Protein AF-B9SC92-F1 (afdb_monomer_li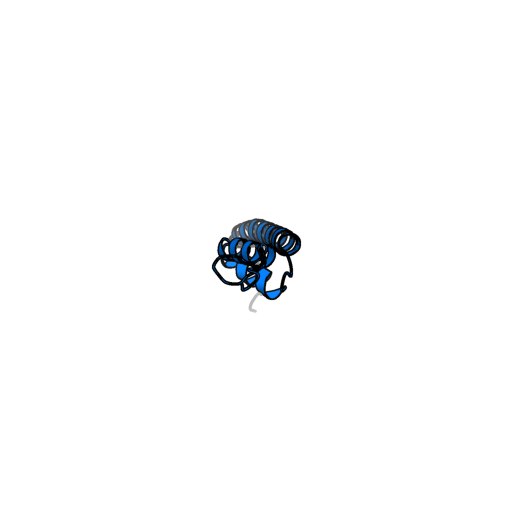te)

Radius of gyration: 23.11 Å; chains: 1; bounding box: 57×45×62 Å

pLDDT: mean 83.01, std 14.82, range [44.47, 98.06]

Foldseek 3Di:
DPPDDPQADPVRDGPFVVVQVVVLVPDDPQQSVVLVVVPDPGDVSSVVSSVVSVVVVVVVVVVVVVVVDDDPDDDDDDDDD

Structure (mmCIF, N/CA/C/O backbone):
data_AF-B9SC92-F1
#
_entry.id   AF-B9SC92-F1
#
loop_
_atom_site.group_PDB
_atom_site.id
_atom_site.type_symbol
_atom_site.label_atom_id
_atom_site.label_alt_id
_atom_site.label_comp_id
_atom_site.label_asym_id
_atom_site.label_entity_id
_atom_site.label_seq_id
_atom_site.pdbx_PDB_ins_code
_atom_site.Cartn_x
_atom_site.Cartn_y
_atom_site.Cartn_z
_atom_site.occupancy
_atom_site.B_iso_or_equiv
_atom_site.auth_seq_id
_atom_site.auth_comp_id
_atom_site.auth_asym_id
_atom_site.auth_atom_id
_atom_site.pdbx_PDB_model_num
ATOM 1 N N . MET A 1 1 ? -19.187 11.974 32.772 1.00 44.47 1 MET A N 1
ATOM 2 C CA . MET A 1 1 ? -19.356 12.121 31.314 1.00 44.47 1 MET A CA 1
ATOM 3 C C . MET A 1 1 ? -17.998 11.823 30.714 1.00 44.47 1 MET A C 1
ATOM 5 O O . MET A 1 1 ? -17.082 12.596 30.961 1.00 44.47 1 MET A O 1
ATOM 9 N N . ALA A 1 2 ? -17.811 10.645 30.114 1.00 54.50 2 ALA A N 1
ATOM 10 C CA . ALA A 1 2 ? -16.565 10.361 29.409 1.00 54.50 2 ALA A CA 1
ATOM 11 C C . ALA A 1 2 ? -16.466 11.372 28.259 1.00 54.50 2 ALA A C 1
ATOM 13 O O . ALA A 1 2 ? -17.421 11.528 27.499 1.00 54.50 2 ALA A O 1
ATOM 14 N N . TYR A 1 3 ? -15.383 12.144 28.223 1.00 60.41 3 TYR A N 1
ATOM 15 C CA . TYR A 1 3 ? -15.084 13.007 27.089 1.00 60.41 3 TYR A CA 1
ATOM 16 C C . TYR A 1 3 ? -14.634 12.083 25.959 1.00 60.41 3 TYR A C 1
ATOM 18 O O . TYR A 1 3 ? -13.493 11.631 25.959 1.00 60.41 3 TYR A O 1
ATOM 26 N N . GLU A 1 4 ? -15.546 11.746 25.052 1.00 62.53 4 GLU A N 1
ATOM 27 C CA . GLU A 1 4 ? -15.177 11.121 23.784 1.00 62.53 4 GLU A CA 1
ATOM 28 C C . GLU A 1 4 ? -14.333 12.145 23.007 1.00 62.53 4 GLU A C 1
ATOM 30 O O . GLU A 1 4 ? -14.797 13.256 22.731 1.00 62.53 4 GLU A O 1
ATOM 35 N N . ASP A 1 5 ? -13.068 11.817 22.734 1.00 64.81 5 ASP A N 1
ATOM 36 C CA . ASP A 1 5 ? -12.175 12.669 21.949 1.00 64.81 5 ASP A CA 1
ATOM 37 C C . ASP A 1 5 ? -12.708 12.734 20.505 1.00 64.81 5 ASP A C 1
ATOM 39 O O . ASP A 1 5 ? -12.818 11.694 19.851 1.00 64.81 5 ASP A O 1
ATOM 43 N N . PRO A 1 6 ? -13.033 13.929 19.976 1.00 66.69 6 PRO A N 1
ATOM 44 C CA . PRO A 1 6 ? -13.641 14.087 18.654 1.00 66.69 6 PRO A CA 1
ATOM 45 C C . PRO A 1 6 ? -12.742 13.630 17.492 1.00 66.69 6 PRO A C 1
ATOM 47 O O . PRO A 1 6 ? -13.181 13.646 16.342 1.00 66.69 6 PRO A O 1
ATOM 50 N N . THR A 1 7 ? -11.489 13.254 17.759 1.00 66.75 7 THR A N 1
ATOM 51 C CA . THR A 1 7 ? -10.552 12.728 16.758 1.00 66.75 7 THR A CA 1
ATOM 52 C C . THR A 1 7 ? -10.567 11.204 16.628 1.00 66.75 7 THR A C 1
ATOM 54 O O . THR A 1 7 ? -9.971 10.686 15.677 1.00 66.75 7 THR A O 1
ATOM 57 N N . ILE A 1 8 ? -11.234 10.499 17.550 1.00 67.19 8 ILE A N 1
ATOM 58 C CA . ILE A 1 8 ? -11.276 9.037 17.628 1.00 67.19 8 ILE A CA 1
ATOM 59 C C . ILE A 1 8 ? -12.523 8.507 16.904 1.00 67.19 8 ILE A C 1
ATOM 61 O O . ILE A 1 8 ? -13.646 8.940 17.156 1.00 67.19 8 ILE A O 1
ATOM 65 N N . ASP A 1 9 ? -12.323 7.579 15.970 1.00 70.12 9 ASP A N 1
ATOM 66 C CA . ASP A 1 9 ? -13.367 6.992 15.133 1.00 70.12 9 ASP A CA 1
ATOM 67 C C . ASP A 1 9 ? -14.028 5.746 15.761 1.00 70.12 9 ASP A C 1
ATOM 69 O O . ASP A 1 9 ? -13.688 5.303 16.860 1.00 70.12 9 ASP A O 1
ATOM 73 N N . PHE A 1 10 ? -14.961 5.125 15.025 1.00 63.78 10 PHE A N 1
ATOM 74 C CA . PHE A 1 10 ? -15.717 3.934 15.449 1.00 63.78 10 PHE A CA 1
ATOM 75 C C . PHE A 1 10 ? -14.862 2.706 15.827 1.00 63.78 10 PHE A C 1
ATOM 77 O O . PHE A 1 10 ? -15.419 1.709 16.288 1.00 63.78 10 PHE A O 1
ATOM 84 N N . LYS A 1 11 ? -13.537 2.728 15.633 1.00 67.44 11 LYS A N 1
ATOM 85 C CA . LYS A 1 11 ? -12.632 1.634 16.015 1.00 67.44 11 LYS A CA 1
ATOM 86 C C . LYS A 1 11 ? -11.648 2.003 17.120 1.00 67.44 11 LYS A C 1
ATOM 88 O O . LYS A 1 11 ? -10.799 1.176 17.449 1.00 67.44 11 LYS A O 1
ATOM 93 N N . GLY A 1 12 ? -11.757 3.195 17.703 1.00 78.00 12 GLY A N 1
ATOM 94 C CA . GLY A 1 12 ? -10.785 3.663 18.685 1.00 78.00 12 GLY A CA 1
ATOM 95 C C . GLY A 1 12 ? -9.469 4.120 18.051 1.00 78.00 12 GLY A C 1
ATOM 96 O O . GLY A 1 12 ? -8.476 4.231 18.764 1.00 78.00 12 GLY A O 1
ATOM 97 N N . LEU A 1 13 ? -9.437 4.348 16.730 1.00 80.69 13 LEU A N 1
ATOM 98 C CA . LEU A 1 13 ? -8.278 4.901 16.035 1.00 80.69 13 LEU A CA 1
ATOM 99 C C . LEU A 1 13 ? -8.471 6.397 15.825 1.00 80.69 13 LEU A C 1
ATOM 101 O O . LEU A 1 13 ? -9.584 6.882 15.633 1.00 80.69 13 LEU A O 1
ATOM 105 N N . THR A 1 14 ? -7.370 7.137 15.781 1.00 89.00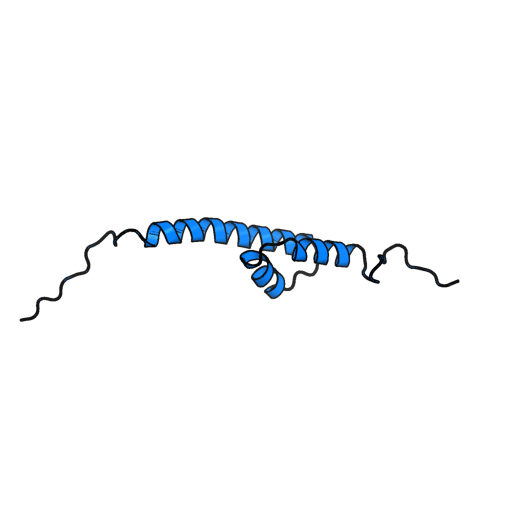 14 THR A N 1
ATOM 106 C CA . THR A 1 14 ? -7.431 8.519 15.308 1.00 89.00 14 THR A CA 1
ATOM 107 C C . THR A 1 14 ? -7.795 8.548 13.821 1.00 89.00 14 THR A C 1
ATOM 109 O O . THR A 1 14 ? -7.442 7.648 13.050 1.00 89.00 14 THR A O 1
ATOM 112 N N . GLN A 1 15 ? -8.430 9.631 13.367 1.00 86.75 15 GLN A N 1
ATOM 113 C CA . GLN A 1 15 ? -8.735 9.845 11.945 1.00 86.75 15 GLN A CA 1
ATOM 114 C C . GLN A 1 15 ? -7.510 9.637 11.029 1.00 86.75 15 GLN A C 1
ATOM 116 O O . GLN A 1 15 ? -7.641 9.141 9.904 1.00 86.75 15 GLN A O 1
ATOM 121 N N . ALA A 1 16 ? -6.313 10.008 11.495 1.00 87.94 16 ALA A N 1
ATOM 122 C CA . ALA A 1 16 ? -5.066 9.846 10.752 1.00 87.94 16 ALA A CA 1
ATOM 123 C C . ALA A 1 16 ? -4.684 8.367 10.578 1.00 87.94 16 ALA A C 1
ATOM 125 O O . ALA A 1 16 ? -4.360 7.940 9.465 1.00 87.94 16 ALA A O 1
ATOM 126 N N . GLU A 1 17 ? -4.765 7.576 11.647 1.00 90.19 17 GLU A N 1
ATOM 127 C CA . GLU A 1 17 ? -4.460 6.145 11.614 1.00 90.19 17 GLU A CA 1
ATOM 128 C C . GLU A 1 17 ? -5.510 5.360 10.824 1.00 90.19 17 GLU A C 1
ATOM 130 O O . GLU A 1 17 ? -5.157 4.453 10.062 1.00 90.19 17 GLU A O 1
ATOM 135 N N . TYR A 1 18 ? -6.789 5.737 10.934 1.00 91.00 18 TYR A N 1
ATOM 136 C CA . TYR A 1 18 ? -7.857 5.168 10.115 1.00 91.00 18 TYR A CA 1
ATOM 137 C C . TYR A 1 18 ? -7.622 5.437 8.628 1.00 91.00 18 TYR A C 1
ATOM 139 O O . TYR A 1 18 ? -7.656 4.514 7.813 1.00 91.00 18 TYR A O 1
ATOM 147 N N . SER A 1 19 ? -7.313 6.686 8.269 1.00 91.62 19 SER A N 1
ATOM 148 C CA . SER A 1 19 ? -7.049 7.080 6.879 1.00 91.62 19 SER A CA 1
ATOM 149 C C . SER A 1 19 ? -5.841 6.342 6.302 1.00 91.62 19 SER A C 1
ATOM 151 O O . SER A 1 19 ? -5.894 5.854 5.172 1.00 91.62 19 SER A O 1
ATOM 153 N N . LEU A 1 20 ? -4.768 6.200 7.086 1.00 95.12 20 LEU A N 1
ATOM 154 C CA . LEU A 1 20 ? -3.593 5.420 6.704 1.00 95.12 20 LEU A CA 1
ATOM 155 C C . LEU A 1 20 ? -3.937 3.935 6.521 1.00 95.12 20 LEU A C 1
ATOM 157 O O . LEU A 1 20 ? -3.576 3.340 5.506 1.00 95.12 20 LEU A O 1
ATOM 161 N N . SER A 1 21 ? -4.670 3.342 7.463 1.00 93.56 21 SER A N 1
ATOM 162 C CA . SER A 1 21 ? -5.077 1.933 7.411 1.00 93.56 21 SER A CA 1
ATOM 163 C C . SER A 1 21 ? -5.992 1.640 6.222 1.00 93.56 21 SER A C 1
ATOM 165 O O . SER A 1 21 ? -5.820 0.624 5.547 1.00 93.56 21 SER A O 1
ATOM 167 N N . CYS A 1 22 ? -6.930 2.543 5.935 1.00 94.00 22 CYS A N 1
ATOM 168 C CA . CYS A 1 22 ? -7.833 2.469 4.791 1.00 94.00 22 CYS A CA 1
ATOM 169 C C . CYS A 1 22 ? -7.070 2.594 3.464 1.00 94.00 22 CYS A C 1
ATOM 171 O O . CYS A 1 22 ? -7.263 1.793 2.551 1.00 94.00 22 CYS A O 1
ATOM 173 N N . PHE A 1 23 ? -6.128 3.538 3.374 1.00 96.69 23 PHE A N 1
ATOM 174 C CA . PHE A 1 23 ? -5.264 3.656 2.202 1.00 96.69 23 PHE A CA 1
ATOM 175 C C . PHE A 1 23 ? -4.445 2.383 1.979 1.00 96.69 23 PHE A C 1
ATOM 177 O O . PHE A 1 23 ? -4.460 1.825 0.884 1.00 96.69 23 PHE A O 1
ATOM 184 N N . LEU A 1 24 ? -3.770 1.889 3.024 1.00 96.38 24 LEU A N 1
ATOM 185 C CA . LEU A 1 24 ? -2.958 0.680 2.940 1.00 96.38 24 LEU A CA 1
ATOM 186 C C . LEU A 1 24 ? -3.801 -0.532 2.550 1.00 96.38 24 LEU A C 1
ATOM 188 O O . LEU A 1 24 ? -3.341 -1.316 1.726 1.00 96.38 24 LEU A O 1
ATOM 192 N N . SER A 1 25 ? -5.012 -0.698 3.094 1.00 95.31 25 SER A N 1
ATOM 193 C CA . SER A 1 25 ? -5.879 -1.844 2.790 1.00 95.31 25 SER A CA 1
ATOM 194 C C . SER A 1 25 ? -6.322 -1.878 1.322 1.00 95.31 25 SER A C 1
ATOM 196 O O . SER A 1 25 ? -6.374 -2.969 0.748 1.00 95.31 25 SER A O 1
ATOM 198 N N . GLY A 1 26 ? -6.525 -0.713 0.698 1.00 95.75 26 GLY A N 1
ATOM 199 C CA . GLY A 1 26 ? -6.891 -0.572 -0.714 1.00 95.75 26 GLY A CA 1
ATOM 200 C C . GLY A 1 26 ? -5.761 -0.821 -1.724 1.00 95.75 26 GLY A C 1
ATOM 201 O O . GLY A 1 26 ? -6.024 -0.902 -2.924 1.00 95.75 26 GLY A O 1
ATOM 202 N N . LEU A 1 27 ? -4.505 -0.958 -1.284 1.00 97.06 27 LEU A N 1
ATOM 203 C CA . LEU A 1 27 ? -3.377 -1.229 -2.182 1.00 97.06 27 LEU A CA 1
ATOM 204 C C . LEU A 1 27 ? -3.358 -2.689 -2.664 1.00 97.06 27 LEU A C 1
ATOM 206 O O . LEU A 1 27 ? -3.625 -3.618 -1.897 1.00 97.06 27 LEU A O 1
ATOM 210 N N . LYS A 1 28 ? -2.938 -2.886 -3.922 1.00 95.50 28 LYS A N 1
ATOM 211 C CA . LYS A 1 28 ? -2.577 -4.204 -4.478 1.00 95.50 28 LYS A CA 1
ATOM 212 C C . LYS A 1 28 ? -1.447 -4.821 -3.658 1.00 95.50 28 LYS A C 1
ATOM 214 O O . LYS A 1 28 ? -0.536 -4.096 -3.267 1.00 95.50 28 LYS A O 1
ATOM 219 N N . ASP A 1 29 ? -1.437 -6.137 -3.474 1.00 95.19 29 ASP A N 1
ATOM 220 C CA . ASP A 1 29 ? -0.453 -6.795 -2.600 1.00 95.19 29 ASP A CA 1
ATOM 221 C C . ASP A 1 29 ? 1.003 -6.591 -3.048 1.00 95.19 29 ASP A C 1
ATOM 223 O O . ASP A 1 29 ? 1.863 -6.325 -2.208 1.00 95.19 29 ASP A O 1
ATOM 227 N N . GLU A 1 30 ? 1.254 -6.577 -4.365 1.00 94.81 30 GLU A N 1
ATOM 228 C CA . GLU A 1 30 ? 2.566 -6.264 -4.965 1.00 94.81 30 GLU A CA 1
ATOM 229 C C . GLU A 1 30 ? 3.124 -4.895 -4.522 1.00 94.81 30 GLU A C 1
ATOM 231 O O . GLU A 1 30 ? 4.334 -4.698 -4.509 1.00 94.81 30 GLU A O 1
ATOM 236 N N . ILE A 1 31 ? 2.250 -3.951 -4.152 1.00 96.69 31 ILE A N 1
ATOM 237 C CA . ILE A 1 31 ? 2.606 -2.607 -3.672 1.00 96.69 31 ILE A CA 1
ATOM 238 C C . ILE A 1 31 ? 2.478 -2.527 -2.143 1.00 96.69 31 ILE A C 1
ATOM 240 O O . ILE A 1 31 ? 3.329 -1.951 -1.471 1.00 96.69 31 ILE A O 1
ATOM 244 N N . LYS A 1 32 ? 1.429 -3.119 -1.568 1.00 97.00 32 LYS A N 1
ATOM 245 C CA . LYS A 1 32 ? 1.118 -3.084 -0.133 1.00 97.00 32 LYS A CA 1
ATOM 246 C C . LYS A 1 32 ? 2.248 -3.668 0.706 1.00 97.00 32 LYS A C 1
ATOM 248 O O . LYS A 1 32 ? 2.634 -3.053 1.694 1.00 97.00 32 LYS A O 1
ATOM 253 N N . ILE A 1 33 ? 2.766 -4.841 0.332 1.00 96.56 33 ILE A N 1
ATOM 254 C CA . ILE A 1 33 ? 3.824 -5.531 1.082 1.00 96.56 33 ILE A CA 1
ATOM 255 C C . ILE A 1 33 ? 5.075 -4.645 1.212 1.00 96.56 33 ILE A C 1
ATOM 257 O O . ILE A 1 33 ? 5.445 -4.344 2.349 1.00 96.56 33 ILE A O 1
ATOM 261 N N . PRO A 1 34 ? 5.694 -4.150 0.117 1.00 96.44 34 PRO A N 1
ATOM 262 C CA . PRO A 1 34 ? 6.884 -3.311 0.235 1.00 96.44 34 PRO A CA 1
ATOM 263 C C . PRO A 1 34 ? 6.598 -1.973 0.924 1.00 96.44 34 PRO A C 1
ATOM 265 O O . PRO A 1 34 ? 7.424 -1.511 1.706 1.00 96.44 34 PRO A O 1
ATOM 268 N N . VAL A 1 35 ? 5.423 -1.367 0.711 1.00 97.38 35 VAL A N 1
ATOM 269 C CA . VAL A 1 35 ? 5.042 -0.141 1.431 1.00 97.38 35 VAL A CA 1
ATOM 270 C C . VAL A 1 35 ? 4.974 -0.397 2.940 1.00 97.38 35 VAL A C 1
ATOM 272 O O . VAL A 1 35 ? 5.543 0.378 3.699 1.00 97.38 35 VAL A O 1
ATOM 275 N N . LYS A 1 36 ? 4.354 -1.494 3.396 1.00 96.06 36 LYS A N 1
ATOM 276 C CA . LYS A 1 36 ? 4.288 -1.841 4.827 1.00 96.06 36 LYS A CA 1
ATOM 277 C C . LYS A 1 36 ? 5.659 -2.154 5.427 1.00 96.06 36 LYS A C 1
ATOM 279 O O . LYS A 1 36 ? 5.902 -1.780 6.568 1.00 96.06 36 LYS A O 1
ATOM 284 N N . MET A 1 37 ? 6.555 -2.798 4.677 1.00 96.75 37 MET A N 1
ATOM 285 C CA . MET A 1 37 ? 7.923 -3.088 5.136 1.00 96.75 37 MET A CA 1
ATOM 286 C C . MET A 1 37 ? 8.736 -1.821 5.427 1.00 96.75 37 MET A C 1
ATOM 288 O O . MET A 1 37 ? 9.620 -1.843 6.276 1.00 96.75 37 MET A O 1
ATOM 292 N N . LEU A 1 38 ? 8.424 -0.719 4.744 1.00 96.19 38 LEU A N 1
ATOM 293 C CA . LEU A 1 38 ? 9.061 0.583 4.948 1.00 96.19 38 LEU A CA 1
ATOM 294 C C . LEU A 1 38 ? 8.420 1.403 6.080 1.00 96.19 38 LEU A C 1
ATOM 296 O O . LEU A 1 38 ? 8.872 2.510 6.354 1.00 96.19 38 LEU A O 1
ATOM 300 N N . ASN A 1 39 ? 7.392 0.856 6.736 1.00 94.75 39 ASN A N 1
ATOM 301 C CA . ASN A 1 39 ? 6.750 1.397 7.933 1.00 94.75 39 ASN A CA 1
ATOM 302 C C . ASN A 1 39 ? 6.362 2.894 7.840 1.00 94.75 39 ASN A C 1
ATOM 304 O O . ASN A 1 39 ? 6.875 3.717 8.604 1.00 94.75 39 ASN A O 1
ATOM 308 N N . PRO A 1 40 ? 5.476 3.284 6.902 1.00 95.94 40 PRO A N 1
ATOM 309 C CA . PRO A 1 40 ? 5.028 4.666 6.774 1.00 95.94 40 PRO A CA 1
ATOM 310 C C . PRO A 1 40 ? 4.227 5.098 8.004 1.00 95.94 40 PRO A C 1
ATOM 312 O O . PRO A 1 40 ? 3.293 4.414 8.411 1.00 95.94 40 PRO A O 1
ATOM 315 N N . ASN A 1 41 ? 4.542 6.277 8.541 1.00 94.00 41 ASN A N 1
ATOM 316 C CA . ASN A 1 41 ? 3.891 6.800 9.751 1.00 94.00 41 ASN A CA 1
ATOM 317 C C . ASN A 1 41 ? 2.703 7.727 9.456 1.00 94.00 41 ASN A C 1
ATOM 319 O O . ASN A 1 41 ? 1.998 8.155 10.363 1.00 94.00 41 ASN A O 1
ATOM 323 N N . ASN A 1 42 ? 2.494 8.092 8.191 1.00 95.25 42 ASN A N 1
ATOM 324 C CA . ASN A 1 42 ? 1.384 8.939 7.773 1.00 95.25 42 ASN A CA 1
ATOM 325 C C . ASN A 1 42 ? 0.998 8.678 6.314 1.00 95.25 42 ASN A C 1
ATOM 327 O O . ASN A 1 42 ? 1.716 8.023 5.551 1.00 95.25 42 ASN A O 1
ATOM 331 N N . LEU A 1 43 ? -0.153 9.226 5.926 1.00 95.75 43 LEU A N 1
ATOM 332 C CA . LEU A 1 43 ? -0.737 9.026 4.604 1.00 95.75 43 LEU A CA 1
ATOM 333 C C . LEU A 1 43 ? 0.165 9.536 3.470 1.00 95.75 43 LEU A C 1
ATOM 335 O O . LEU A 1 43 ? 0.260 8.894 2.427 1.00 95.75 43 LEU A O 1
ATOM 339 N N . GLN A 1 44 ? 0.858 10.659 3.674 1.00 96.94 44 GLN A N 1
ATOM 340 C CA . GLN A 1 44 ? 1.736 11.243 2.659 1.00 96.94 44 GLN A CA 1
ATOM 341 C C . GLN A 1 44 ? 2.926 10.326 2.350 1.00 96.94 44 GLN A C 1
ATOM 343 O O . GLN A 1 44 ? 3.229 10.084 1.181 1.00 96.94 44 GLN A O 1
ATOM 348 N N . GLN A 1 45 ? 3.567 9.773 3.385 1.00 97.62 45 GLN A N 1
ATOM 349 C CA . GLN A 1 45 ? 4.646 8.796 3.230 1.00 97.62 45 GLN A CA 1
ATOM 350 C C . GLN A 1 45 ? 4.145 7.533 2.527 1.00 97.62 45 GLN A C 1
ATOM 352 O O . GLN A 1 45 ? 4.750 7.099 1.549 1.00 97.62 45 GLN A O 1
ATOM 357 N N . ALA A 1 46 ? 3.011 6.977 2.967 1.00 98.06 46 ALA A N 1
ATOM 358 C CA . ALA A 1 46 ? 2.425 5.797 2.335 1.00 98.06 46 ALA A CA 1
ATOM 359 C C . ALA A 1 46 ? 2.117 6.034 0.847 1.00 98.06 46 ALA A C 1
ATOM 361 O O . ALA A 1 46 ? 2.413 5.177 0.014 1.00 98.06 46 ALA A O 1
ATOM 362 N N . TYR A 1 47 ? 1.586 7.210 0.498 1.00 98.06 47 TYR A N 1
ATOM 363 C CA . TYR A 1 47 ? 1.307 7.591 -0.884 1.00 98.06 47 TYR A CA 1
ATOM 364 C C . TYR A 1 47 ? 2.579 7.707 -1.734 1.00 98.06 47 TYR A C 1
ATOM 366 O O . TYR A 1 47 ? 2.644 7.139 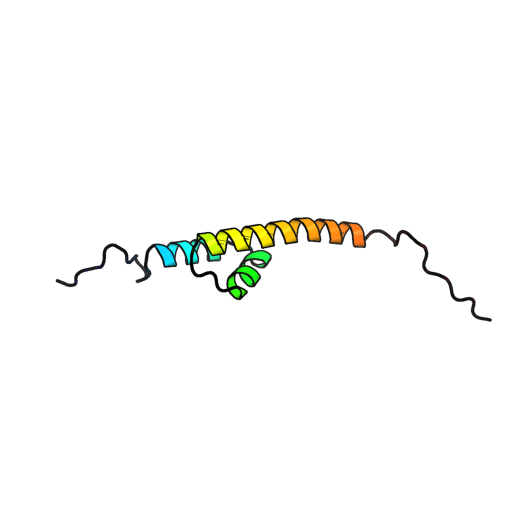-2.826 1.00 98.06 47 TYR A O 1
ATOM 374 N N . ALA A 1 48 ? 3.606 8.401 -1.234 1.00 97.94 48 ALA A N 1
ATOM 375 C CA . ALA A 1 48 ? 4.876 8.551 -1.942 1.00 97.94 48 ALA A CA 1
ATOM 376 C C . ALA A 1 48 ? 5.534 7.187 -2.211 1.00 97.94 48 ALA A C 1
ATOM 378 O O . ALA A 1 48 ? 5.921 6.896 -3.344 1.00 97.94 48 ALA A O 1
ATOM 379 N N . LEU A 1 49 ? 5.579 6.318 -1.195 1.00 98.00 49 LEU A N 1
ATOM 380 C CA . LEU A 1 49 ? 6.108 4.961 -1.319 1.00 98.00 49 LEU A CA 1
ATOM 381 C C . LEU A 1 49 ? 5.294 4.119 -2.308 1.00 98.00 49 LEU A C 1
ATOM 383 O O . LEU A 1 49 ? 5.871 3.455 -3.169 1.00 98.00 49 LEU A O 1
ATOM 387 N N . ALA A 1 50 ? 3.961 4.180 -2.244 1.00 97.94 50 ALA A N 1
ATOM 388 C CA . ALA A 1 50 ? 3.095 3.454 -3.168 1.00 97.94 50 ALA A CA 1
ATOM 389 C C . ALA A 1 50 ? 3.316 3.889 -4.626 1.00 97.94 50 ALA A C 1
ATOM 391 O O . ALA A 1 50 ? 3.395 3.041 -5.512 1.00 97.94 50 ALA A O 1
ATOM 392 N N . ARG A 1 51 ? 3.488 5.195 -4.883 1.00 97.19 51 ARG A N 1
ATOM 393 C CA . ARG A 1 51 ? 3.791 5.721 -6.226 1.00 97.19 51 ARG A CA 1
ATOM 394 C C . ARG A 1 51 ? 5.144 5.254 -6.756 1.00 97.19 51 ARG A C 1
ATOM 396 O O . ARG A 1 51 ? 5.245 4.948 -7.947 1.00 97.19 51 ARG A O 1
ATOM 403 N N . MET A 1 52 ? 6.165 5.175 -5.901 1.00 96.31 52 MET A N 1
ATOM 404 C CA . MET A 1 52 ? 7.473 4.631 -6.285 1.00 96.31 52 MET A CA 1
ATOM 405 C C . MET A 1 52 ? 7.366 3.155 -6.682 1.00 96.31 52 MET A C 1
ATOM 407 O O . MET A 1 52 ? 7.844 2.771 -7.749 1.00 96.31 52 MET A O 1
ATOM 411 N N . GLN A 1 53 ? 6.681 2.348 -5.867 1.00 95.56 53 GLN A N 1
ATOM 412 C CA . GLN A 1 53 ? 6.485 0.922 -6.135 1.00 95.56 53 GLN A CA 1
ATOM 413 C C . GLN A 1 53 ? 5.647 0.675 -7.397 1.00 95.56 53 GLN A C 1
ATOM 415 O O . GLN A 1 53 ? 6.013 -0.158 -8.221 1.00 95.56 53 GLN A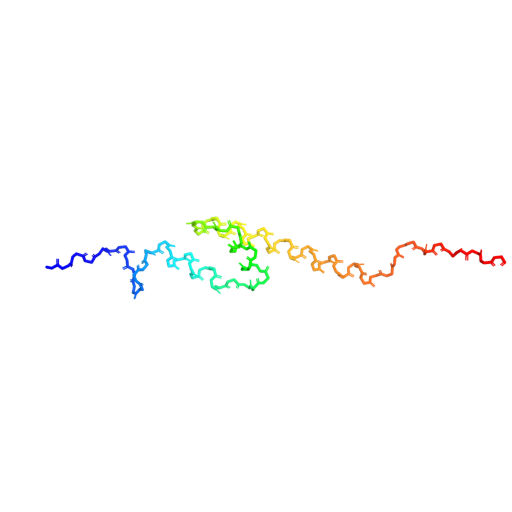 O 1
ATOM 420 N N . ASP A 1 54 ? 4.574 1.440 -7.612 1.00 94.50 54 ASP A N 1
ATOM 421 C CA . ASP A 1 54 ? 3.753 1.353 -8.828 1.00 94.50 54 ASP A CA 1
ATOM 422 C C . ASP A 1 54 ? 4.575 1.651 -10.095 1.00 94.50 54 ASP A C 1
ATOM 424 O O . ASP A 1 54 ? 4.527 0.912 -11.081 1.00 94.50 54 ASP A O 1
ATOM 428 N N . SER A 1 55 ? 5.413 2.690 -10.037 1.00 93.88 55 SER A N 1
ATOM 429 C CA . SER A 1 55 ? 6.299 3.060 -11.144 1.00 93.88 55 SER A CA 1
ATOM 430 C C . SER A 1 55 ? 7.325 1.958 -11.436 1.00 93.88 55 SER A C 1
ATOM 432 O O . SER A 1 55 ? 7.531 1.592 -12.594 1.00 93.88 55 SER A O 1
ATOM 434 N N . TYR A 1 56 ? 7.921 1.373 -10.394 1.00 92.06 56 TYR A N 1
ATOM 435 C CA . TYR A 1 56 ? 8.861 0.259 -10.526 1.00 92.06 56 TYR A CA 1
ATOM 436 C C . TYR A 1 56 ? 8.207 -0.995 -11.129 1.00 92.06 56 TYR A C 1
ATOM 438 O O . TYR A 1 56 ? 8.775 -1.648 -12.012 1.00 92.06 56 TYR A O 1
ATOM 446 N N . LEU A 1 57 ? 6.984 -1.325 -10.708 1.00 90.25 57 LEU A N 1
ATOM 447 C CA . LEU A 1 57 ? 6.229 -2.451 -11.258 1.00 90.25 57 LEU A CA 1
ATOM 448 C C . LEU A 1 57 ? 5.879 -2.239 -12.734 1.00 90.25 57 LEU A C 1
ATOM 450 O O . LEU A 1 57 ? 5.989 -3.175 -13.526 1.00 90.25 57 LEU A O 1
ATOM 454 N N . ASN A 1 58 ? 5.516 -1.021 -13.135 1.00 87.81 58 ASN A N 1
ATOM 455 C CA . ASN A 1 58 ? 5.219 -0.724 -14.537 1.00 87.81 58 ASN A CA 1
ATOM 456 C C . ASN A 1 58 ? 6.459 -0.877 -15.432 1.00 87.81 58 ASN A C 1
ATOM 458 O O . ASN A 1 58 ? 6.374 -1.482 -16.503 1.00 87.81 58 ASN A O 1
ATOM 462 N N . VAL A 1 59 ? 7.626 -0.415 -14.974 1.00 85.31 59 VAL A N 1
ATOM 463 C CA . VAL A 1 59 ? 8.891 -0.580 -15.711 1.00 85.31 59 VAL A CA 1
ATOM 464 C C . VAL A 1 59 ? 9.316 -2.051 -15.771 1.00 85.31 59 VAL A C 1
ATOM 466 O O . VAL A 1 59 ? 9.668 -2.556 -16.838 1.00 85.31 59 VAL A O 1
ATOM 469 N N . SER A 1 60 ? 9.252 -2.773 -14.652 1.00 78.56 60 SER A N 1
ATOM 470 C CA . SER A 1 60 ? 9.676 -4.180 -14.588 1.00 78.56 60 SER A CA 1
ATOM 471 C C . SER A 1 60 ? 8.760 -5.124 -15.370 1.00 78.56 60 SER A C 1
ATOM 473 O O . SER A 1 60 ? 9.251 -6.080 -15.972 1.00 78.56 60 SER A O 1
ATOM 475 N N . LYS A 1 61 ? 7.450 -4.851 -15.446 1.00 73.00 61 LYS A N 1
ATOM 476 C CA . LYS A 1 61 ? 6.533 -5.569 -16.349 1.00 73.00 61 LYS A CA 1
ATOM 477 C C . LYS A 1 61 ? 6.951 -5.398 -17.806 1.00 73.00 61 LYS A C 1
ATOM 479 O O . LYS A 1 61 ? 6.979 -6.387 -18.531 1.00 73.00 61 LYS A O 1
ATOM 484 N N . GLY A 1 62 ? 7.371 -4.195 -18.201 1.00 62.19 62 GLY A N 1
ATOM 485 C CA . GLY A 1 62 ? 8.019 -3.970 -19.493 1.00 62.19 62 GLY A CA 1
ATOM 486 C C . GLY A 1 62 ? 9.294 -4.804 -19.646 1.00 62.19 62 GLY A C 1
ATOM 487 O O . GLY A 1 62 ? 9.441 -5.525 -20.623 1.00 62.19 62 GLY A O 1
ATOM 488 N N . TYR A 1 63 ? 10.189 -4.794 -18.654 1.00 57.47 63 TYR A N 1
ATOM 489 C CA . TYR A 1 63 ? 11.433 -5.576 -18.699 1.00 57.47 63 TYR A CA 1
ATOM 490 C C . TYR A 1 63 ? 11.191 -7.085 -18.846 1.00 57.47 63 TYR A C 1
ATOM 492 O O . TYR A 1 63 ? 11.886 -7.745 -19.617 1.00 57.47 63 TYR A O 1
ATOM 500 N N . ARG A 1 64 ? 10.174 -7.644 -18.178 1.00 56.75 64 ARG A N 1
ATOM 501 C CA . ARG A 1 64 ? 9.798 -9.056 -18.347 1.00 56.75 64 ARG A CA 1
ATOM 502 C C . ARG A 1 64 ? 9.441 -9.379 -19.793 1.00 56.75 64 ARG A C 1
ATOM 504 O O . ARG A 1 64 ? 9.901 -10.400 -20.283 1.00 56.75 64 ARG A O 1
ATOM 511 N N . THR A 1 65 ? 8.715 -8.515 -20.505 1.00 56.16 65 THR A N 1
ATOM 512 C CA . THR A 1 65 ? 8.400 -8.767 -21.924 1.00 56.16 65 THR A CA 1
ATOM 513 C C . THR A 1 65 ? 9.628 -8.646 -22.833 1.00 56.16 65 THR A C 1
ATOM 515 O O . THR A 1 65 ? 9.717 -9.367 -23.826 1.00 56.16 65 THR A O 1
AT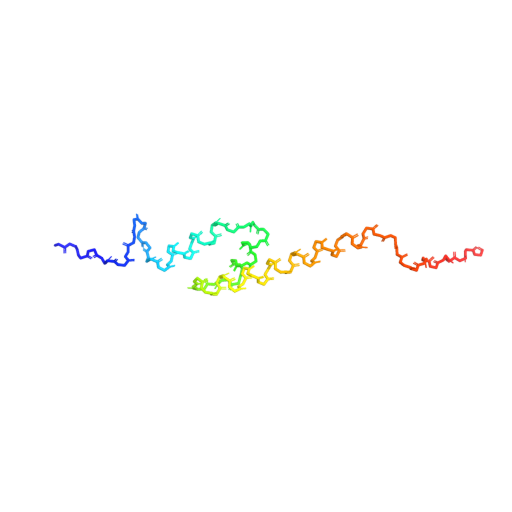OM 518 N N . TYR A 1 66 ? 10.612 -7.809 -22.481 1.00 54.97 66 TYR A N 1
ATOM 519 C CA . TYR A 1 66 ? 11.897 -7.750 -23.190 1.00 54.97 66 TYR A CA 1
ATOM 520 C C . TYR A 1 66 ? 12.782 -8.982 -22.943 1.00 54.97 66 TYR A C 1
ATOM 522 O O . TYR A 1 66 ? 13.483 -9.389 -23.861 1.00 54.97 66 TYR A O 1
ATOM 530 N N . ASN A 1 67 ? 12.726 -9.614 -21.764 1.00 56.59 67 ASN A N 1
ATOM 531 C CA . ASN A 1 67 ? 13.530 -10.810 -21.447 1.00 56.59 67 ASN A CA 1
ATOM 532 C C . ASN A 1 67 ? 12.987 -12.118 -22.033 1.00 56.59 67 ASN A C 1
ATOM 534 O O . ASN A 1 67 ? 13.697 -13.117 -22.034 1.00 56.59 67 ASN A O 1
ATOM 538 N N . ILE A 1 68 ? 11.750 -12.134 -22.538 1.00 60.72 68 ILE A N 1
ATOM 539 C CA . ILE A 1 68 ? 11.239 -13.270 -23.326 1.00 60.72 68 ILE A CA 1
ATOM 540 C C . ILE A 1 68 ? 11.801 -13.232 -24.759 1.00 60.72 68 ILE A C 1
ATOM 542 O O . ILE A 1 68 ? 11.733 -14.224 -25.485 1.00 60.72 68 ILE A O 1
ATOM 546 N N . LYS A 1 69 ? 12.369 -12.100 -25.197 1.00 66.19 69 LYS A N 1
ATOM 547 C CA . LYS A 1 69 ? 12.992 -12.009 -26.518 1.00 66.19 69 LYS A CA 1
ATOM 548 C C . LYS A 1 69 ? 14.315 -12.783 -26.504 1.00 66.19 69 LYS A C 1
ATOM 550 O O . LYS A 1 69 ? 15.051 -12.689 -25.521 1.00 66.19 69 LYS A O 1
ATOM 555 N N . PRO A 1 70 ? 14.631 -13.535 -27.574 1.00 71.06 70 PRO A N 1
ATOM 556 C CA . PRO A 1 70 ? 15.909 -14.223 -27.668 1.00 71.06 70 PRO A CA 1
ATOM 557 C C . PRO A 1 70 ? 17.057 -13.213 -27.510 1.00 71.06 70 PRO A C 1
ATOM 559 O O . PRO A 1 70 ? 16.910 -12.056 -27.924 1.00 71.06 70 PRO A O 1
ATOM 562 N N . PRO A 1 71 ? 18.181 -13.618 -26.893 1.00 73.75 71 PRO A N 1
ATOM 563 C CA . PRO A 1 71 ? 19.311 -12.728 -26.673 1.00 73.75 71 PRO A CA 1
ATOM 564 C C . PRO A 1 71 ? 19.753 -12.083 -27.990 1.00 73.75 71 PRO A C 1
ATOM 566 O O . PRO A 1 71 ? 19.830 -12.746 -29.024 1.00 73.75 71 PRO A O 1
ATOM 569 N N . LEU A 1 72 ? 20.036 -10.775 -27.942 1.00 77.31 72 LEU A N 1
ATOM 570 C CA . LEU A 1 72 ? 20.425 -9.985 -29.121 1.00 77.31 72 LEU A CA 1
ATOM 571 C C . LEU A 1 72 ? 21.692 -10.520 -29.795 1.00 77.31 72 LEU A C 1
ATOM 573 O O . LEU A 1 72 ? 21.906 -10.293 -30.982 1.00 77.31 72 LEU A O 1
ATOM 577 N N . LEU A 1 73 ? 22.529 -11.211 -29.024 1.00 80.81 73 LEU A N 1
ATOM 578 C CA . LEU A 1 73 ? 23.749 -11.834 -29.495 1.00 80.81 73 LEU A CA 1
ATOM 579 C C . LEU A 1 73 ? 23.633 -13.355 -29.344 1.00 80.81 73 LEU A C 1
ATOM 581 O O . LEU A 1 73 ? 23.180 -13.831 -28.298 1.00 80.81 73 LEU A O 1
ATOM 585 N N . PRO A 1 74 ? 24.051 -14.127 -30.360 1.00 76.94 74 PRO A N 1
ATOM 586 C CA . PRO A 1 74 ? 24.119 -15.575 -30.250 1.00 76.94 74 PRO A CA 1
ATOM 587 C C . PRO A 1 74 ? 25.104 -15.967 -29.145 1.00 76.94 74 PRO A C 1
ATOM 589 O O . PRO A 1 74 ? 26.166 -15.358 -28.999 1.00 76.94 74 PRO A O 1
ATOM 592 N N . THR A 1 75 ? 24.770 -16.997 -28.365 1.00 77.62 75 THR A N 1
ATOM 593 C CA . THR A 1 75 ? 25.718 -17.543 -27.392 1.00 77.62 75 THR A CA 1
ATOM 594 C C . THR A 1 75 ? 26.872 -18.222 -28.135 1.00 77.62 75 THR A C 1
ATOM 596 O O . THR A 1 75 ? 26.633 -18.973 -29.089 1.00 77.62 75 THR A O 1
ATOM 599 N N . PRO A 1 76 ? 28.132 -17.955 -27.748 1.00 82.38 76 PRO A N 1
ATOM 600 C CA . PRO A 1 76 ? 29.280 -18.575 -28.391 1.00 82.38 76 PRO A CA 1
ATOM 601 C C . PRO A 1 76 ? 29.194 -20.096 -28.236 1.00 82.38 76 PRO A C 1
ATOM 603 O O . PRO A 1 76 ? 29.013 -20.615 -27.134 1.00 82.38 76 PRO A O 1
ATOM 606 N N . LYS A 1 77 ? 29.304 -20.817 -29.355 1.00 81.56 77 LYS A N 1
ATOM 607 C CA . LYS A 1 77 ? 29.375 -22.278 -29.346 1.00 81.56 77 LYS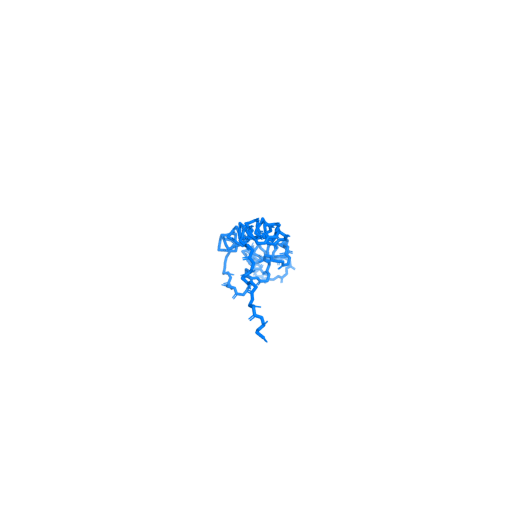 A CA 1
ATOM 608 C C . LYS A 1 77 ? 30.818 -22.676 -29.070 1.00 81.56 77 LYS A C 1
ATOM 610 O O . LYS A 1 77 ? 31.701 -22.368 -29.866 1.00 81.56 77 LYS A O 1
ATOM 615 N N . TYR A 1 78 ? 31.058 -23.344 -27.947 1.00 75.12 78 TYR A N 1
ATOM 616 C CA . TYR A 1 78 ? 32.353 -23.963 -27.694 1.00 75.12 78 TYR A CA 1
ATOM 617 C C . TYR A 1 78 ? 32.535 -25.122 -28.678 1.00 75.12 78 TYR A C 1
ATOM 619 O O . TYR A 1 78 ? 31.704 -26.028 -28.734 1.00 75.12 78 TYR A O 1
ATOM 627 N N . SER A 1 79 ? 33.595 -25.057 -29.484 1.00 73.94 79 SER A N 1
ATOM 628 C CA . SER A 1 79 ? 33.996 -26.145 -30.373 1.00 73.94 79 SER A CA 1
ATOM 629 C C . SER A 1 79 ? 34.540 -27.279 -29.513 1.00 73.94 79 SER A C 1
ATOM 631 O O . SER A 1 79 ? 35.588 -27.129 -28.889 1.00 73.94 79 SER A O 1
ATOM 633 N N . THR A 1 80 ? 33.820 -28.393 -29.438 1.00 66.12 80 THR A N 1
ATOM 634 C CA . THR A 1 80 ? 34.363 -29.637 -28.891 1.00 66.12 80 THR A CA 1
ATOM 635 C C . THR A 1 80 ? 35.324 -30.218 -29.926 1.00 66.12 80 THR A C 1
ATOM 637 O O . THR A 1 80 ? 34.881 -30.550 -31.027 1.00 66.12 80 THR A O 1
ATOM 640 N N . SER A 1 81 ? 36.618 -30.249 -29.596 1.00 64.81 81 SER A N 1
ATOM 641 C CA . SER A 1 81 ? 37.658 -30.948 -30.365 1.00 64.81 81 SER A CA 1
ATOM 642 C C . SER A 1 81 ? 37.500 -32.462 -30.304 1.00 64.81 81 SER A C 1
ATOM 644 O O . SER A 1 81 ? 36.997 -32.952 -29.267 1.00 64.81 81 SER A O 1
#

Sequence (81 aa):
MAYEDPTIDFKGLTQAEYSLSCFLSGLKDEIKIPVKMLNPNNLQQAYALARMQDSYLNVSKGYRTYNIKPPLLPTPKYSTS

Secondary structure (DSSP, 8-state):
-----TTB-TTS-BHHHHHHHHHHHTS-HHHHHHHHHT---SHHHHHHHHHHHHHHHHHHHHHHHHHTSPPSSPPPPP---

Organism: Ricinus communis (NCBI:txid3988)